Protein AF-A0A6S7HYJ5-F1 (afdb_monomer_lite)

Organism: Paramuricea clavata (NCBI:txid317549)

Foldseek 3Di:
DVLVCCCVVLVADDDQVVCCVSVVDVDDDDPVVPVVVVVVVVVVVVPDDPVVVVVVVVVVQVPPPDDVVVVVVVVVVVVVCCCVPHLNVVLVVVCVVVVVVPDVVCVVVVNVVVVVSPVRD

Secondary structure (DSSP, 8-state):
-HHHHHHHHH-----HHHHHHHTSSS----HHHHHHHHHHHHHHHHTS-HHHHHHHHHHHHHHS-S-HHHHHHHHHHHHHHHHHHSTHHHHHHHHHHTTGGG-HHHHHTHHHHHHHGGG--

pLDDT: mean 92.67, std 5.91, range [66.38, 98.56]

Radius of gyration: 19.68 Å; chains: 1; bounding box: 45×39×42 Å

Sequence (121 aa):
MGRAMEIILAAHDFDADLAERYGSINRALNPDEIGPFVEELANRIAKFPAGSITACKRCVIKAVETPIEDGLKEEAYQLGQAMASTPAAKRFAFGKEQGIQNDLETQKNWDNGVMDIQSIQ

Structure (mmCIF, N/CA/C/O backbone):
data_AF-A0A6S7HYJ5-F1
#
_entry.id   AF-A0A6S7HYJ5-F1
#
loop_
_atom_site.group_PDB
_atom_site.id
_atom_site.type_symbol
_atom_site.label_atom_id
_atom_site.label_alt_id
_atom_site.label_comp_id
_atom_site.label_asym_id
_atom_site.label_entity_id
_atom_site.label_seq_id
_atom_site.pdbx_PDB_ins_code
_atom_site.Cartn_x
_atom_site.Cartn_y
_atom_site.Cartn_z
_atom_site.occupancy
_atom_site.B_iso_or_equiv
_atom_site.auth_seq_id
_atom_site.auth_comp_id
_atom_site.auth_asym_id
_atom_site.auth_atom_id
_atom_site.pdbx_PDB_model_num
ATOM 1 N N . MET A 1 1 ? -11.530 -1.453 -13.080 1.00 73.19 1 MET A N 1
ATOM 2 C CA . MET A 1 1 ? -12.303 -0.379 -12.414 1.00 73.19 1 MET A CA 1
ATOM 3 C C . MET A 1 1 ? -13.185 -0.914 -11.287 1.00 73.19 1 MET A C 1
ATOM 5 O O . MET A 1 1 ? -12.972 -0.467 -10.176 1.00 73.19 1 MET A O 1
ATOM 9 N N . GLY A 1 2 ? -14.075 -1.898 -11.499 1.00 90.50 2 GLY A N 1
ATOM 10 C CA . GLY A 1 2 ? -14.954 -2.429 -10.430 1.00 90.50 2 GLY A CA 1
ATOM 11 C C . GLY A 1 2 ? -14.250 -2.810 -9.116 1.00 90.50 2 GLY A C 1
ATOM 12 O O . GLY A 1 2 ? -14.602 -2.276 -8.077 1.00 90.50 2 GLY A O 1
ATOM 13 N N . ARG A 1 3 ? -13.183 -3.620 -9.173 1.00 93.44 3 ARG A N 1
ATOM 14 C CA . ARG A 1 3 ? -12.385 -3.996 -7.984 1.00 93.44 3 ARG A CA 1
ATOM 15 C C . ARG A 1 3 ? -11.732 -2.813 -7.265 1.00 93.44 3 ARG A C 1
ATOM 17 O O . ARG A 1 3 ? -11.665 -2.801 -6.048 1.00 93.44 3 ARG A O 1
ATOM 24 N N . ALA A 1 4 ? -11.245 -1.823 -8.013 1.00 90.62 4 ALA A N 1
ATOM 25 C CA . ALA A 1 4 ? -10.645 -0.630 -7.416 1.00 90.62 4 ALA A CA 1
ATOM 26 C C . ALA A 1 4 ? -11.704 0.203 -6.681 1.00 90.62 4 ALA A C 1
ATOM 28 O O . ALA A 1 4 ? -11.470 0.642 -5.563 1.00 90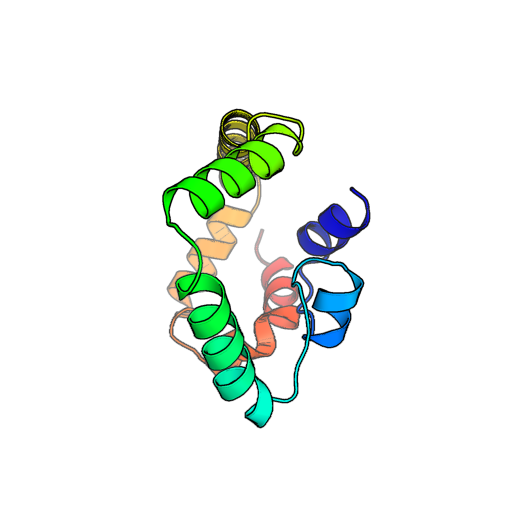.62 4 ALA A O 1
ATOM 29 N N . MET A 1 5 ? -12.889 0.359 -7.279 1.00 92.81 5 MET A N 1
ATOM 30 C CA . MET A 1 5 ? -14.017 1.027 -6.626 1.00 92.81 5 MET A CA 1
ATOM 31 C C . MET A 1 5 ? -14.489 0.261 -5.390 1.00 92.81 5 MET A C 1
ATOM 33 O O . MET A 1 5 ? -14.815 0.885 -4.393 1.00 92.81 5 MET A O 1
ATOM 37 N N . GLU A 1 6 ? -14.509 -1.069 -5.438 1.00 95.19 6 GLU A N 1
ATOM 38 C CA . GLU A 1 6 ? -14.852 -1.904 -4.287 1.00 95.19 6 GLU A CA 1
ATOM 39 C C . GLU A 1 6 ? -13.867 -1.703 -3.130 1.00 95.19 6 GLU A C 1
ATOM 41 O O . GLU A 1 6 ? -14.305 -1.412 -2.024 1.00 95.19 6 GLU A O 1
ATOM 46 N N . ILE A 1 7 ? -12.555 -1.746 -3.396 1.00 93.25 7 ILE A N 1
ATOM 47 C CA . ILE A 1 7 ? -11.516 -1.476 -2.387 1.00 93.25 7 ILE A CA 1
ATOM 48 C C . ILE A 1 7 ? -11.709 -0.085 -1.764 1.00 93.25 7 ILE A C 1
ATOM 50 O O . ILE A 1 7 ? -11.734 0.057 -0.546 1.00 93.25 7 ILE A O 1
ATOM 54 N N . ILE A 1 8 ? -11.857 0.949 -2.598 1.00 93.00 8 ILE A N 1
ATOM 55 C CA . ILE A 1 8 ? -11.875 2.343 -2.135 1.00 93.00 8 ILE A CA 1
ATOM 56 C C . ILE A 1 8 ? -13.184 2.690 -1.416 1.00 93.00 8 ILE A C 1
ATOM 58 O O . ILE A 1 8 ? -13.158 3.349 -0.381 1.00 93.00 8 ILE A O 1
ATOM 62 N N . LEU A 1 9 ? -14.334 2.293 -1.969 1.00 92.94 9 LEU A N 1
ATOM 63 C CA . LEU A 1 9 ? -15.640 2.721 -1.463 1.00 92.94 9 LEU A CA 1
ATOM 64 C C . LEU A 1 9 ? -16.158 1.860 -0.317 1.00 92.94 9 LEU A C 1
ATOM 66 O O . LEU A 1 9 ? -16.908 2.373 0.509 1.00 92.94 9 LEU A O 1
ATOM 70 N N . ALA A 1 10 ? -15.812 0.570 -0.283 1.00 93.38 10 ALA A N 1
ATOM 71 C CA . ALA A 1 10 ? -16.242 -0.295 0.808 1.00 93.38 10 ALA A CA 1
ATOM 72 C C . ALA A 1 10 ? -15.417 -0.058 2.078 1.00 93.38 10 ALA A C 1
ATOM 74 O O . ALA A 1 10 ? -15.929 -0.278 3.168 1.00 93.38 10 ALA A O 1
ATOM 75 N N . ALA A 1 11 ? -14.170 0.416 1.929 1.00 92.75 11 ALA A N 1
ATOM 76 C CA . ALA A 1 11 ? -13.235 0.651 3.029 1.00 92.75 11 ALA A CA 1
ATOM 77 C C . ALA A 1 11 ? -13.031 -0.582 3.930 1.00 92.75 11 ALA A C 1
ATOM 79 O O . ALA A 1 11 ? -12.798 -0.439 5.127 1.00 92.75 11 ALA A O 1
ATOM 80 N N . HIS A 1 12 ? -13.119 -1.774 3.335 1.00 95.00 12 HIS A N 1
ATOM 81 C CA . HIS A 1 12 ? -12.925 -3.031 4.040 1.00 95.00 12 HIS A CA 1
ATOM 82 C C . HIS A 1 12 ? -11.454 -3.432 4.125 1.00 95.00 12 HIS A C 1
ATOM 84 O O . HIS A 1 12 ? -10.701 -3.262 3.159 1.00 95.00 12 HIS A O 1
ATOM 90 N N . ASP A 1 13 ? -11.077 -4.057 5.238 1.00 94.19 13 ASP A N 1
ATOM 91 C CA . ASP A 1 13 ? -9.779 -4.714 5.374 1.00 94.19 13 ASP A CA 1
ATOM 92 C C . ASP A 1 13 ? -9.758 -6.029 4.586 1.00 94.19 13 ASP A C 1
ATOM 94 O O . ASP A 1 13 ? -10.675 -6.851 4.657 1.00 94.19 13 ASP A O 1
ATOM 98 N N . PHE A 1 14 ? -8.701 -6.236 3.800 1.00 94.56 14 PHE A N 1
ATOM 99 C CA . PHE A 1 14 ? -8.530 -7.435 2.978 1.00 94.56 14 PHE A CA 1
ATOM 100 C C . PHE A 1 14 ? -7.409 -8.302 3.543 1.00 94.56 14 PHE A C 1
ATOM 102 O O . PHE A 1 14 ? -6.320 -7.809 3.846 1.00 94.56 14 PHE A O 1
ATOM 109 N N . ASP A 1 15 ? -7.646 -9.612 3.613 1.00 96.12 15 ASP A N 1
ATOM 110 C CA . ASP A 1 15 ? -6.566 -10.571 3.820 1.00 96.12 15 ASP A CA 1
ATOM 111 C C . ASP A 1 15 ? -5.676 -10.697 2.566 1.00 96.12 15 ASP A C 1
ATOM 113 O O . ASP A 1 15 ? -5.987 -10.199 1.475 1.00 96.12 15 ASP A O 1
ATOM 117 N N . ALA A 1 16 ? -4.524 -11.354 2.729 1.00 97.25 16 ALA A N 1
ATOM 118 C CA . ALA A 1 16 ? -3.548 -11.501 1.653 1.00 97.25 16 ALA A CA 1
ATOM 119 C C . ALA A 1 16 ? -4.118 -12.277 0.449 1.00 97.25 16 ALA A C 1
ATOM 121 O O . ALA A 1 16 ? -3.857 -11.907 -0.698 1.00 97.25 16 ALA A O 1
ATOM 122 N N . ASP A 1 17 ? -4.938 -13.303 0.690 1.00 97.81 17 ASP A N 1
ATOM 123 C CA . ASP A 1 17 ? -5.508 -14.152 -0.361 1.00 97.81 17 ASP A CA 1
ATOM 124 C C . ASP A 1 17 ? -6.535 -13.395 -1.217 1.00 97.81 17 ASP A C 1
ATOM 126 O O . ASP A 1 17 ? -6.615 -13.560 -2.441 1.00 97.81 17 ASP A O 1
ATOM 130 N N . LEU A 1 18 ? -7.357 -12.544 -0.600 1.00 96.88 18 LEU A N 1
ATOM 131 C CA . LEU A 1 18 ? -8.278 -11.666 -1.311 1.00 96.88 18 LEU A CA 1
ATOM 132 C C . LEU A 1 18 ? -7.518 -10.588 -2.089 1.00 96.88 18 LEU A C 1
ATOM 134 O O . LEU A 1 18 ? -7.821 -10.366 -3.265 1.00 96.88 18 LEU A O 1
ATOM 138 N N . ALA A 1 19 ? -6.502 -9.976 -1.475 1.00 96.94 19 ALA A N 1
ATOM 139 C CA . ALA A 1 19 ? -5.650 -8.984 -2.123 1.00 96.94 19 ALA A CA 1
ATOM 140 C C . ALA A 1 19 ? -4.957 -9.546 -3.383 1.00 96.94 19 ALA A C 1
ATOM 142 O O . ALA A 1 19 ? -4.966 -8.900 -4.438 1.00 96.94 19 ALA A O 1
ATOM 143 N N . GLU A 1 20 ? -4.431 -10.776 -3.328 1.00 97.06 20 GLU A N 1
ATOM 144 C CA . GLU A 1 20 ? -3.850 -11.455 -4.496 1.00 97.06 20 GLU A CA 1
ATOM 145 C C . GLU A 1 20 ? -4.902 -11.687 -5.589 1.00 97.06 20 GLU A C 1
ATOM 147 O O . GLU A 1 20 ? -4.687 -11.327 -6.749 1.00 97.06 20 GLU A O 1
ATOM 152 N N . ARG A 1 21 ? -6.082 -12.219 -5.238 1.00 96.88 21 ARG A N 1
ATOM 153 C CA . ARG A 1 21 ? -7.171 -12.451 -6.209 1.00 96.88 21 ARG A CA 1
ATOM 154 C C . ARG A 1 21 ? -7.650 -11.164 -6.879 1.0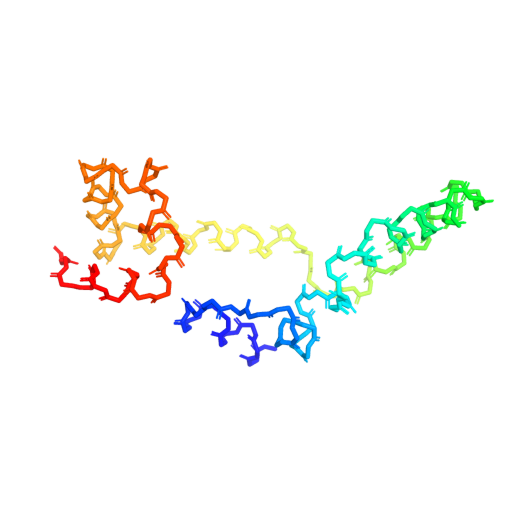0 96.88 21 ARG A C 1
ATOM 156 O O . ARG A 1 21 ? -8.065 -11.190 -8.046 1.00 96.88 21 ARG A O 1
ATOM 163 N N . TYR A 1 22 ? -7.612 -10.044 -6.156 1.00 95.81 22 TYR A N 1
ATOM 164 C CA . TYR A 1 22 ? -8.000 -8.732 -6.674 1.00 95.81 22 TYR A CA 1
ATOM 165 C C . TYR A 1 22 ? -6.907 -8.120 -7.550 1.00 95.81 22 TYR A C 1
ATOM 167 O O . TYR A 1 22 ? -7.234 -7.348 -8.457 1.00 95.81 22 TYR A O 1
ATOM 175 N N . GLY A 1 23 ? -5.658 -8.548 -7.355 1.00 95.06 23 GLY A N 1
ATOM 176 C CA . GLY A 1 23 ? -4.478 -8.067 -8.062 1.00 95.06 23 GLY A CA 1
ATOM 177 C C . GLY A 1 23 ? -3.872 -6.811 -7.438 1.00 95.06 23 GLY A C 1
ATOM 178 O O . GLY A 1 23 ? -3.135 -6.106 -8.122 1.00 95.06 23 GLY A O 1
ATOM 179 N N . SER A 1 24 ? -4.197 -6.501 -6.175 1.00 93.31 24 SER A N 1
ATOM 180 C CA . SER A 1 24 ? -3.570 -5.394 -5.437 1.00 93.31 24 SER A CA 1
ATOM 181 C C . SER A 1 24 ? -2.173 -5.760 -4.928 1.00 93.31 24 SER A C 1
ATOM 183 O O . SER A 1 24 ? -1.331 -4.878 -4.768 1.00 93.31 24 SER A O 1
ATOM 185 N N . ILE A 1 25 ? -1.903 -7.056 -4.748 1.00 96.50 25 ILE A N 1
ATOM 186 C CA . ILE A 1 25 ? -0.565 -7.613 -4.533 1.00 96.50 25 ILE A CA 1
ATOM 187 C C . ILE A 1 25 ? -0.259 -8.679 -5.586 1.00 96.50 25 ILE A C 1
ATOM 189 O O . ILE A 1 25 ? -1.158 -9.259 -6.192 1.00 96.50 25 ILE A O 1
ATOM 193 N N . ASN A 1 26 ? 1.027 -8.958 -5.801 1.00 96.62 26 ASN A N 1
ATOM 194 C CA . ASN A 1 26 ? 1.458 -9.959 -6.776 1.00 96.62 26 ASN A CA 1
ATOM 195 C C . ASN A 1 26 ? 1.228 -11.408 -6.323 1.00 96.62 26 ASN A C 1
ATOM 197 O O . ASN A 1 26 ? 1.036 -12.259 -7.189 1.00 96.62 26 ASN A O 1
ATOM 201 N N . ARG A 1 27 ? 1.361 -11.696 -5.018 1.00 97.31 27 ARG A N 1
ATOM 202 C CA . ARG A 1 27 ? 1.268 -13.049 -4.447 1.00 97.31 27 ARG A CA 1
ATOM 203 C C . ARG A 1 27 ? 1.079 -13.018 -2.926 1.00 97.31 27 ARG A C 1
ATOM 205 O O . ARG A 1 27 ? 1.788 -12.256 -2.267 1.00 97.31 27 ARG A O 1
ATOM 212 N N . ALA A 1 28 ? 0.213 -13.873 -2.387 1.00 98.12 28 ALA A N 1
ATOM 213 C CA . ALA A 1 28 ? 0.129 -14.210 -0.970 1.00 98.12 28 ALA A CA 1
ATOM 214 C C . ALA A 1 28 ? 1.013 -15.431 -0.658 1.00 98.12 28 ALA A C 1
ATOM 216 O O . ALA A 1 28 ? 1.135 -16.358 -1.459 1.00 98.12 28 ALA A O 1
ATOM 217 N N . LEU A 1 29 ? 1.684 -15.415 0.492 1.00 97.62 29 LEU A N 1
ATOM 218 C CA . LEU A 1 29 ? 2.611 -16.462 0.930 1.00 97.62 29 LEU A CA 1
ATOM 219 C C . LEU A 1 29 ? 2.398 -16.736 2.417 1.00 97.62 29 LEU A C 1
ATOM 221 O O . LEU A 1 29 ? 1.972 -15.838 3.150 1.00 97.62 29 LEU A O 1
ATOM 225 N N . ASN A 1 30 ? 2.763 -17.937 2.876 1.00 97.81 30 ASN A N 1
ATOM 226 C CA . ASN A 1 30 ? 2.819 -18.188 4.312 1.00 97.81 30 ASN A CA 1
ATOM 227 C C . ASN A 1 30 ? 3.885 -17.280 4.957 1.00 97.81 30 ASN A C 1
ATOM 229 O O . ASN A 1 30 ? 4.908 -17.000 4.320 1.00 97.81 30 ASN A O 1
ATOM 233 N N . PRO A 1 31 ? 3.685 -16.799 6.201 1.00 97.50 31 PRO A N 1
ATOM 234 C CA . PRO A 1 31 ? 4.573 -15.808 6.814 1.00 97.50 31 PRO A CA 1
ATOM 235 C C . PRO A 1 31 ? 6.059 -16.196 6.844 1.00 97.50 31 PRO A C 1
ATOM 237 O O . PRO A 1 31 ? 6.926 -15.340 6.676 1.00 97.50 31 PRO A O 1
ATOM 240 N N . ASP A 1 32 ? 6.354 -17.481 7.032 1.00 98.06 32 ASP A N 1
ATOM 241 C CA . ASP A 1 32 ? 7.701 -18.054 7.067 1.00 98.06 32 ASP A CA 1
ATOM 242 C C . ASP A 1 32 ? 8.359 -18.170 5.680 1.00 98.06 32 ASP A C 1
ATOM 244 O O . ASP A 1 32 ? 9.585 -18.249 5.581 1.00 98.06 32 ASP A O 1
ATOM 248 N N . GLU A 1 33 ? 7.575 -18.096 4.604 1.00 98.06 33 GLU A N 1
ATOM 249 C CA . GLU A 1 33 ? 8.051 -18.155 3.218 1.00 98.06 33 GLU A CA 1
ATOM 250 C C . GLU A 1 33 ? 8.346 -16.767 2.624 1.00 98.06 33 GLU A C 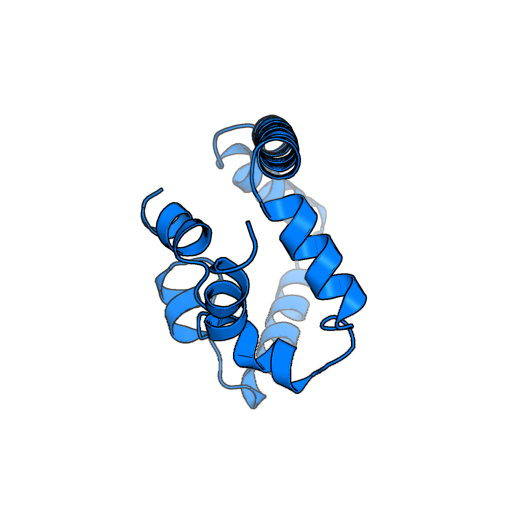1
ATOM 252 O O . GLU A 1 33 ? 9.115 -16.664 1.665 1.00 98.06 33 GLU A O 1
ATOM 257 N N . ILE A 1 34 ? 7.786 -15.689 3.195 1.00 97.88 34 ILE A N 1
ATOM 258 C CA . ILE A 1 34 ? 7.921 -14.319 2.663 1.00 97.88 34 ILE A CA 1
ATOM 259 C C . ILE A 1 34 ? 9.392 -13.899 2.580 1.00 97.88 34 ILE A C 1
ATOM 261 O O . ILE A 1 34 ? 9.853 -13.466 1.523 1.00 97.88 34 ILE A O 1
ATOM 265 N N . GLY A 1 35 ? 10.133 -14.027 3.684 1.00 98.00 35 GLY A N 1
ATOM 266 C CA . GLY A 1 35 ? 11.542 -13.626 3.758 1.00 98.00 35 GLY A CA 1
ATOM 267 C C . GLY A 1 35 ? 12.411 -14.345 2.718 1.00 98.00 35 GLY A C 1
ATOM 268 O O . GLY A 1 35 ? 12.995 -13.675 1.862 1.00 98.00 35 GLY A O 1
ATOM 269 N N . PRO A 1 36 ? 12.448 -15.693 2.730 1.00 98.38 36 PRO A N 1
ATOM 270 C CA . PRO A 1 36 ? 13.202 -16.476 1.752 1.00 98.38 36 PRO A CA 1
ATOM 271 C C . PRO A 1 36 ? 12.814 -16.188 0.296 1.00 98.38 36 PRO A C 1
ATOM 273 O O . PRO A 1 36 ? 13.690 -16.070 -0.562 1.00 98.38 36 PRO A O 1
ATOM 276 N N . PHE A 1 37 ? 11.516 -16.041 0.003 1.00 98.38 37 PHE A N 1
ATOM 277 C CA . PHE A 1 37 ? 11.046 -15.747 -1.351 1.00 98.38 37 PHE A CA 1
ATOM 278 C C . PHE A 1 37 ? 11.529 -14.379 -1.848 1.00 98.38 37 PHE A C 1
ATOM 280 O O . PHE A 1 37 ? 12.039 -14.268 -2.965 1.00 98.38 37 PHE A O 1
ATOM 287 N N . VAL A 1 38 ? 11.389 -13.332 -1.027 1.00 98.25 38 VAL A N 1
ATOM 288 C CA . VAL A 1 38 ? 11.818 -11.972 -1.390 1.00 98.25 38 VAL A CA 1
ATOM 289 C C . VAL A 1 38 ? 13.333 -11.914 -1.584 1.00 98.25 38 VAL A C 1
ATOM 291 O O . VAL A 1 38 ? 13.802 -11.280 -2.533 1.00 98.25 38 VAL A O 1
ATOM 294 N N . GLU A 1 39 ? 14.100 -12.598 -0.733 1.00 98.56 39 GLU A N 1
ATOM 295 C CA . GLU A 1 39 ? 15.557 -12.665 -0.848 1.00 98.56 39 GLU A CA 1
ATOM 296 C C . GLU A 1 39 ? 16.002 -13.373 -2.137 1.00 98.56 39 GLU A C 1
ATOM 298 O O . GLU A 1 39 ? 16.857 -12.852 -2.860 1.00 98.56 39 GLU A O 1
ATOM 303 N N . GLU A 1 40 ? 15.409 -14.524 -2.474 1.00 98.56 40 GLU A N 1
ATOM 304 C CA . GLU A 1 40 ? 15.695 -15.227 -3.732 1.00 98.56 40 GLU A CA 1
ATOM 305 C C . GLU A 1 40 ? 15.384 -14.342 -4.940 1.00 98.56 40 GLU A C 1
ATOM 307 O O . GLU A 1 40 ? 16.247 -14.158 -5.806 1.00 98.56 40 GLU A O 1
ATOM 312 N N . LEU A 1 41 ? 14.195 -13.733 -4.965 1.00 98.19 41 LEU A N 1
ATOM 313 C CA . LEU A 1 41 ? 13.740 -12.915 -6.082 1.00 98.19 41 LEU A CA 1
ATOM 314 C C . LEU A 1 41 ? 14.645 -11.696 -6.287 1.00 98.19 41 LEU A C 1
ATOM 316 O O . LEU A 1 41 ? 15.053 -11.402 -7.416 1.00 98.19 41 LEU A O 1
ATOM 320 N N . ALA A 1 42 ? 14.994 -10.994 -5.206 1.00 98.00 42 ALA A N 1
ATOM 321 C CA . ALA A 1 42 ? 15.883 -9.839 -5.259 1.00 98.00 42 ALA A CA 1
ATOM 322 C C . ALA A 1 42 ? 17.282 -10.234 -5.757 1.00 98.00 42 ALA A C 1
ATOM 324 O O . ALA A 1 42 ? 17.807 -9.610 -6.685 1.00 98.00 42 ALA A O 1
ATOM 325 N N . ASN A 1 43 ? 17.853 -11.315 -5.214 1.00 98.12 43 ASN A N 1
ATOM 326 C CA . ASN A 1 43 ? 19.154 -11.839 -5.633 1.00 98.12 43 ASN A CA 1
ATOM 327 C C . ASN A 1 43 ? 19.151 -12.306 -7.091 1.00 98.12 43 ASN A C 1
ATOM 329 O O . ASN A 1 43 ? 20.147 -12.161 -7.801 1.00 98.12 43 ASN A O 1
ATOM 333 N N . ARG A 1 44 ? 18.031 -12.853 -7.569 1.00 98.31 44 ARG A N 1
ATOM 334 C CA . ARG A 1 44 ? 17.848 -13.215 -8.973 1.00 98.31 44 ARG A CA 1
ATOM 335 C C . ARG A 1 44 ? 17.833 -11.978 -9.867 1.00 98.31 44 ARG A C 1
ATOM 337 O O . ARG A 1 44 ? 18.544 -11.963 -10.870 1.00 98.31 44 ARG A O 1
ATOM 344 N N . ILE A 1 45 ? 17.068 -10.944 -9.509 1.00 97.50 45 ILE A N 1
ATOM 345 C CA . ILE A 1 45 ? 16.984 -9.693 -10.280 1.00 97.50 45 ILE A CA 1
ATOM 346 C C . ILE A 1 45 ? 18.346 -8.988 -10.334 1.00 97.50 45 ILE A C 1
ATOM 348 O O . ILE A 1 45 ? 18.743 -8.509 -11.396 1.00 97.50 45 ILE A O 1
ATOM 352 N N . ALA A 1 46 ? 19.087 -8.970 -9.224 1.00 96.62 46 ALA A N 1
ATOM 353 C CA . ALA A 1 46 ? 20.391 -8.314 -9.118 1.00 96.62 46 ALA A CA 1
ATOM 354 C C . ALA A 1 46 ? 21.467 -8.898 -10.054 1.00 96.62 46 ALA A C 1
ATOM 356 O O . ALA A 1 46 ? 22.456 -8.229 -10.347 1.00 96.62 46 ALA A O 1
ATOM 357 N N . LYS A 1 47 ? 21.277 -10.123 -10.564 1.00 97.38 47 LYS A N 1
ATOM 358 C CA . LYS A 1 47 ? 22.187 -10.748 -11.539 1.00 97.38 47 LYS A CA 1
ATOM 359 C C . LYS A 1 47 ? 22.055 -10.168 -12.952 1.00 97.38 47 LYS A C 1
ATOM 361 O O . LYS A 1 47 ? 22.905 -10.453 -13.794 1.00 97.38 47 LYS A O 1
ATOM 366 N N . PHE A 1 48 ? 21.012 -9.387 -13.244 1.00 94.88 48 PHE A N 1
ATOM 367 C CA . PHE A 1 48 ? 20.813 -8.792 -14.567 1.00 94.88 48 PHE A CA 1
ATOM 368 C C . PHE A 1 48 ? 21.477 -7.409 -14.691 1.00 94.88 48 PHE A C 1
ATOM 370 O O . PHE A 1 48 ? 21.494 -6.644 -13.725 1.00 94.88 48 PHE A O 1
ATOM 377 N N . PRO A 1 49 ? 21.972 -7.021 -15.886 1.00 97.38 49 PRO A N 1
ATOM 378 C CA . PRO A 1 49 ? 22.523 -5.686 -16.102 1.00 97.38 49 PRO A CA 1
ATOM 379 C C . PRO A 1 49 ? 21.501 -4.581 -15.805 1.00 97.38 49 PRO A C 1
ATOM 381 O O . PRO A 1 49 ? 20.372 -4.604 -16.303 1.00 97.38 49 PRO A O 1
ATOM 384 N N . ALA A 1 50 ? 21.922 -3.554 -15.065 1.00 95.00 50 ALA A N 1
ATOM 385 C CA . ALA A 1 50 ? 21.054 -2.440 -14.670 1.00 95.00 50 ALA A CA 1
ATOM 386 C C . ALA A 1 50 ? 20.387 -1.727 -15.866 1.00 95.00 50 ALA A C 1
ATOM 388 O O . ALA A 1 50 ? 19.228 -1.306 -15.782 1.00 95.00 50 ALA A O 1
ATOM 389 N N . GLY A 1 51 ? 21.087 -1.634 -17.005 1.00 95.75 51 GLY A N 1
ATOM 390 C CA . GLY A 1 51 ? 20.543 -1.064 -18.243 1.00 95.75 51 GLY A CA 1
ATOM 391 C C . GLY A 1 51 ? 19.346 -1.849 -18.790 1.00 95.75 51 GLY A C 1
ATOM 392 O O . GLY A 1 51 ? 18.349 -1.246 -19.187 1.00 95.75 51 GLY A O 1
ATOM 393 N N . SER A 1 52 ? 19.393 -3.183 -18.733 1.00 94.50 52 SER A N 1
ATOM 394 C CA . SER A 1 52 ? 18.296 -4.055 -19.171 1.00 94.50 52 SER A CA 1
ATOM 395 C C . SER A 1 52 ? 17.078 -3.923 -18.260 1.00 94.50 52 SER A C 1
ATOM 397 O O . SER A 1 52 ? 15.963 -3.756 -18.747 1.00 94.50 52 SER A O 1
ATOM 399 N N . ILE A 1 53 ? 17.286 -3.900 -16.939 1.00 94.62 53 ILE A N 1
ATOM 400 C CA . ILE A 1 53 ? 16.209 -3.674 -15.960 1.00 94.62 53 ILE A CA 1
ATOM 401 C C . ILE A 1 53 ? 15.529 -2.320 -16.218 1.00 94.62 53 ILE A C 1
ATOM 403 O O . ILE A 1 53 ? 14.302 -2.226 -16.230 1.00 94.62 53 ILE A O 1
ATOM 407 N N . THR A 1 54 ? 16.321 -1.274 -16.470 1.00 95.31 54 THR A N 1
ATOM 408 C CA . THR A 1 54 ? 15.817 0.074 -16.774 1.00 95.31 54 THR A CA 1
ATOM 409 C C . THR A 1 54 ? 14.974 0.095 -18.048 1.00 95.31 54 THR A C 1
ATOM 411 O O . THR A 1 54 ? 13.895 0.691 -18.057 1.00 95.31 54 THR A O 1
ATOM 414 N N . ALA A 1 55 ? 15.436 -0.564 -19.115 1.00 94.12 55 ALA A N 1
ATOM 415 C CA . ALA A 1 55 ? 14.686 -0.666 -20.363 1.00 94.12 55 ALA A CA 1
ATOM 416 C C . ALA A 1 55 ? 13.336 -1.372 -20.148 1.00 94.12 55 ALA A C 1
ATOM 418 O O . ALA A 1 55 ? 12.302 -0.822 -20.525 1.00 94.12 55 ALA A O 1
ATOM 419 N N . CYS A 1 56 ? 13.326 -2.517 -19.454 1.00 91.25 56 CYS A N 1
ATOM 420 C CA . CYS A 1 56 ? 12.098 -3.247 -19.133 1.00 91.25 56 CYS A CA 1
ATOM 421 C C . CYS A 1 56 ? 11.110 -2.394 -18.325 1.00 91.25 56 CYS A C 1
ATOM 423 O O . CYS A 1 56 ? 9.936 -2.318 -18.684 1.00 91.25 56 CYS A O 1
ATOM 425 N N . LYS A 1 57 ? 11.579 -1.694 -17.280 1.00 88.88 57 LYS A N 1
ATOM 426 C CA . LYS A 1 57 ? 10.731 -0.794 -16.479 1.00 88.88 57 LYS A CA 1
ATOM 427 C C . LYS A 1 57 ? 10.089 0.295 -17.339 1.00 88.88 57 LYS A C 1
ATOM 429 O O . LYS A 1 57 ? 8.892 0.525 -17.222 1.00 88.88 57 LYS A O 1
ATOM 434 N N . ARG A 1 58 ? 10.853 0.932 -18.235 1.00 86.56 58 ARG A N 1
ATOM 435 C CA . ARG A 1 58 ? 10.323 1.960 -19.150 1.00 86.56 58 ARG A CA 1
ATOM 436 C C . ARG A 1 58 ? 9.254 1.407 -20.091 1.00 86.56 58 ARG A C 1
ATOM 438 O O . ARG A 1 58 ? 8.246 2.074 -20.293 1.00 86.56 58 ARG A O 1
ATOM 445 N N . CYS A 1 59 ? 9.457 0.209 -20.642 1.00 84.88 59 CYS A N 1
ATOM 446 C CA . CYS A 1 59 ? 8.463 -0.451 -21.491 1.00 84.88 59 CYS A CA 1
ATOM 447 C C . CYS A 1 59 ? 7.151 -0.697 -20.739 1.00 84.88 59 CYS A C 1
ATOM 449 O O . CYS A 1 59 ? 6.093 -0.344 -21.250 1.00 84.88 59 CYS A O 1
ATOM 451 N N . VAL A 1 60 ? 7.229 -1.250 -19.523 1.00 83.50 60 VAL A N 1
ATOM 452 C CA . VAL A 1 60 ? 6.047 -1.538 -18.696 1.00 83.50 60 VAL A CA 1
ATOM 453 C C . VAL A 1 60 ? 5.330 -0.250 -18.296 1.00 83.50 60 VAL A C 1
ATOM 455 O O . VAL A 1 60 ? 4.130 -0.148 -18.505 1.00 83.50 60 VAL A O 1
ATOM 458 N N . ILE A 1 61 ? 6.056 0.759 -17.802 1.00 82.50 61 ILE A N 1
ATOM 459 C CA . ILE A 1 61 ? 5.469 2.050 -17.402 1.00 82.50 61 ILE A CA 1
ATOM 460 C C . ILE A 1 61 ? 4.750 2.715 -18.578 1.00 82.50 61 ILE A C 1
ATOM 462 O O . ILE A 1 61 ? 3.653 3.226 -18.411 1.00 82.50 61 ILE A O 1
ATOM 466 N N . LYS A 1 62 ? 5.339 2.681 -19.779 1.00 77.50 62 LYS A N 1
ATOM 467 C CA . LYS A 1 62 ? 4.723 3.266 -20.976 1.00 77.50 62 LYS A CA 1
ATOM 468 C C . LYS A 1 62 ? 3.448 2.535 -21.417 1.00 77.50 62 LYS A C 1
ATOM 470 O O . LYS A 1 62 ? 2.618 3.142 -22.082 1.00 77.50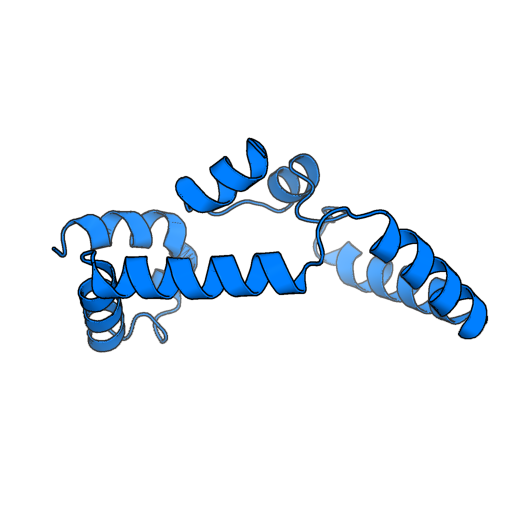 62 LYS A O 1
ATOM 475 N N . ALA A 1 63 ? 3.316 1.248 -21.098 1.00 73.00 63 ALA A N 1
ATOM 476 C CA . ALA A 1 63 ? 2.152 0.442 -21.458 1.00 73.00 63 ALA A CA 1
ATOM 477 C C . ALA A 1 63 ? 0.956 0.642 -20.510 1.00 73.00 63 ALA A C 1
ATOM 479 O O . ALA A 1 63 ? -0.163 0.289 -20.870 1.00 73.00 63 ALA A O 1
ATOM 480 N N . VAL A 1 64 ? 1.178 1.189 -19.311 1.00 73.38 64 VAL A N 1
ATOM 481 C CA . VAL A 1 64 ? 0.108 1.513 -18.363 1.00 73.38 64 VAL A CA 1
ATOM 482 C C . VAL A 1 64 ? -0.456 2.877 -18.759 1.00 73.38 64 VAL A C 1
ATOM 484 O O . VAL A 1 64 ? 0.168 3.909 -18.531 1.00 73.38 64 VAL A O 1
ATOM 487 N N . GLU A 1 65 ? -1.586 2.867 -19.464 1.00 66.38 65 GLU A N 1
ATOM 488 C CA . GLU A 1 65 ? -2.228 4.072 -19.993 1.00 66.38 65 GLU A CA 1
ATOM 489 C C . GLU A 1 65 ? -2.699 5.038 -18.888 1.00 66.38 65 GLU A C 1
ATOM 491 O O . GLU A 1 65 ? -3.045 4.633 -17.778 1.00 66.38 65 GLU A O 1
ATOM 496 N N . THR A 1 66 ? -2.731 6.323 -19.263 1.00 68.62 66 THR A N 1
ATOM 497 C CA . THR A 1 66 ? -2.828 7.544 -18.440 1.00 68.62 66 THR A CA 1
ATOM 498 C C . THR A 1 66 ? -1.543 7.873 -17.665 1.00 68.62 66 THR A C 1
ATOM 500 O O . THR A 1 66 ? -1.108 7.087 -16.822 1.00 68.62 66 THR A O 1
ATOM 503 N N . PRO A 1 67 ? -0.920 9.051 -17.897 1.00 84.38 67 PRO A N 1
ATOM 504 C CA . PRO A 1 67 ? 0.170 9.522 -17.053 1.00 84.38 67 PRO A CA 1
ATOM 505 C C . PRO A 1 67 ? -0.282 9.550 -15.591 1.00 84.38 67 PRO A C 1
ATOM 507 O O . PRO A 1 67 ? -1.198 10.284 -15.230 1.00 84.38 67 PRO A O 1
ATOM 510 N N . ILE A 1 68 ? 0.378 8.757 -14.744 1.00 84.25 68 ILE A N 1
ATOM 511 C CA . ILE A 1 68 ? 0.097 8.679 -13.300 1.00 84.25 68 ILE A CA 1
ATOM 512 C C . ILE A 1 68 ? 0.061 10.075 -12.664 1.00 84.25 68 ILE A C 1
ATOM 514 O O . ILE A 1 68 ? -0.737 10.324 -11.769 1.00 84.25 68 ILE A O 1
ATOM 518 N N . GLU A 1 69 ? 0.887 11.000 -13.158 1.00 85.31 69 GLU A N 1
ATOM 519 C CA . GLU A 1 69 ? 0.928 12.383 -12.685 1.00 85.31 69 GLU A CA 1
ATOM 520 C C . GLU A 1 69 ? -0.433 13.090 -12.773 1.00 85.31 69 GLU A C 1
ATOM 522 O O . GLU A 1 69 ? -0.821 13.785 -11.836 1.00 85.31 69 GLU A O 1
ATOM 527 N N . ASP A 1 70 ? -1.172 12.897 -13.864 1.00 87.81 70 ASP A N 1
ATOM 528 C CA . ASP A 1 70 ? -2.476 13.536 -14.044 1.00 87.81 70 ASP A CA 1
ATOM 529 C C . ASP A 1 70 ? -3.533 12.888 -13.141 1.00 87.81 70 ASP A C 1
ATOM 531 O O . ASP A 1 70 ? -4.338 13.589 -12.531 1.00 87.81 70 ASP A O 1
ATOM 535 N N . GLY A 1 71 ? -3.468 11.563 -12.968 1.00 87.75 71 GLY A N 1
ATOM 536 C CA . GLY A 1 71 ? -4.322 10.842 -12.021 1.00 87.75 71 GLY A CA 1
ATOM 537 C C . GLY A 1 71 ? -4.102 11.275 -10.567 1.00 87.75 71 GLY A C 1
ATOM 538 O O . GLY A 1 71 ? -5.068 11.493 -9.842 1.00 87.75 71 GLY A O 1
ATOM 539 N N . LEU A 1 72 ? -2.847 11.471 -10.151 1.00 90.19 72 LEU A N 1
ATOM 540 C CA . LEU A 1 72 ? -2.510 11.927 -8.796 1.00 90.19 72 LEU A CA 1
ATOM 541 C C . LEU A 1 72 ? -2.968 13.367 -8.527 1.00 90.19 72 LEU A C 1
ATOM 543 O O . LEU A 1 72 ? -3.391 13.677 -7.414 1.00 90.19 72 LEU A O 1
ATOM 547 N N . LYS A 1 73 ? -2.895 14.255 -9.5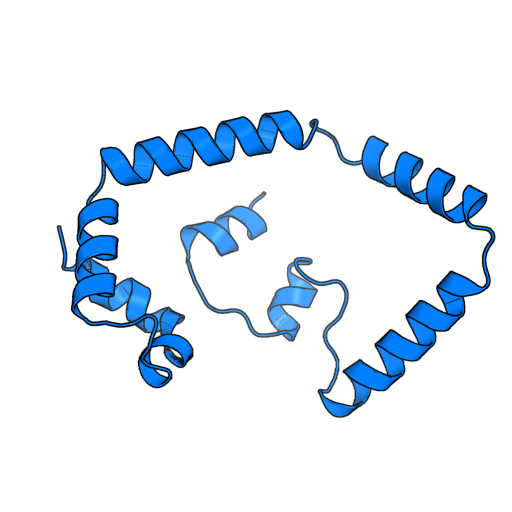31 1.00 93.19 73 LYS A N 1
ATOM 548 C CA . LYS A 1 73 ? -3.427 15.625 -9.412 1.00 93.19 73 LYS A CA 1
ATOM 549 C C . LYS A 1 73 ? -4.932 15.605 -9.161 1.00 93.19 73 LYS A C 1
ATOM 551 O O . LYS A 1 73 ? -5.406 16.328 -8.285 1.00 93.19 73 LYS A O 1
ATOM 556 N N . GLU A 1 74 ? -5.656 14.769 -9.901 1.00 92.31 74 GLU A N 1
ATOM 557 C CA . GLU A 1 74 ? -7.095 14.593 -9.717 1.00 92.31 74 GLU A CA 1
ATOM 558 C C . GLU A 1 74 ? -7.414 13.995 -8.338 1.00 92.31 74 GLU A C 1
ATOM 560 O O . GLU A 1 74 ? -8.244 14.538 -7.614 1.00 92.31 74 GLU A O 1
ATOM 565 N N . GLU A 1 75 ? -6.710 12.941 -7.915 1.00 91.69 75 GLU A N 1
ATOM 566 C CA . GLU A 1 75 ? -6.905 12.313 -6.599 1.00 91.69 75 GLU A CA 1
ATOM 567 C C . GLU A 1 75 ? -6.695 13.307 -5.445 1.00 91.69 75 GLU A C 1
ATOM 569 O O . GLU A 1 75 ? -7.539 13.419 -4.552 1.00 91.69 75 GLU A O 1
ATOM 574 N N . ALA A 1 76 ? -5.613 14.090 -5.489 1.00 94.88 76 ALA A N 1
ATOM 575 C CA . ALA A 1 76 ? -5.330 15.107 -4.481 1.00 94.88 76 ALA A CA 1
ATOM 576 C C . ALA A 1 76 ? -6.409 16.203 -4.443 1.00 94.88 76 ALA A C 1
ATOM 578 O O . ALA A 1 76 ? -6.821 16.636 -3.362 1.00 94.88 76 ALA A O 1
ATOM 579 N N . TYR A 1 77 ? -6.887 16.640 -5.614 1.00 96.00 77 TYR A N 1
ATOM 580 C CA . TYR A 1 77 ? -7.978 17.605 -5.711 1.00 96.00 77 TYR A CA 1
ATOM 581 C C . TYR A 1 77 ? -9.267 17.060 -5.080 1.00 96.00 77 TYR A C 1
ATOM 583 O O . TYR A 1 77 ? -9.865 17.733 -4.235 1.00 96.00 77 TYR A O 1
ATOM 591 N N . GLN A 1 78 ? -9.657 15.828 -5.421 1.00 95.38 78 GLN A N 1
ATOM 592 C CA . GLN A 1 78 ? -10.876 15.194 -4.912 1.00 95.38 78 GLN A CA 1
ATOM 593 C C . GLN A 1 78 ? -10.816 14.926 -3.404 1.00 95.38 78 GLN A C 1
ATOM 595 O O . GLN A 1 78 ? -11.798 15.177 -2.703 1.00 95.38 78 GLN A O 1
ATOM 600 N N . LEU A 1 79 ? -9.662 14.512 -2.867 1.00 93.31 79 LEU A N 1
ATOM 601 C CA . LEU A 1 79 ? -9.467 14.391 -1.418 1.00 93.31 79 LEU A CA 1
ATOM 602 C C . LEU A 1 79 ? -9.669 15.740 -0.713 1.00 93.31 79 LEU A C 1
ATOM 604 O O . LEU A 1 79 ? -10.350 15.812 0.311 1.00 93.31 79 LEU A O 1
ATOM 608 N N . GLY A 1 80 ? -9.111 16.818 -1.273 1.00 94.75 80 GLY A N 1
ATOM 609 C CA . GLY A 1 80 ? -9.293 18.172 -0.751 1.00 94.75 80 GLY A CA 1
ATOM 610 C C . GLY A 1 80 ? -10.763 18.599 -0.724 1.00 94.75 80 GLY A C 1
ATOM 611 O O . GLY A 1 80 ? -11.226 19.125 0.289 1.00 94.75 80 GLY A O 1
ATOM 612 N N . GLN A 1 81 ? -11.511 18.324 -1.800 1.00 97.00 81 GLN A N 1
ATOM 613 C CA . GLN A 1 81 ? -12.954 18.576 -1.839 1.00 97.00 81 GLN A CA 1
ATOM 614 C C . GLN A 1 81 ? -13.685 17.757 -0.772 1.00 97.00 81 GLN A C 1
ATOM 616 O O . GLN A 1 81 ? -14.408 18.336 0.034 1.00 97.00 81 GLN A O 1
ATOM 621 N N . ALA A 1 82 ? -13.436 16.447 -0.692 1.00 92.69 82 ALA A N 1
ATOM 622 C CA . ALA A 1 82 ? -14.076 15.572 0.287 1.00 92.69 82 ALA A CA 1
ATOM 623 C C . ALA A 1 82 ? -13.830 16.038 1.731 1.00 92.69 82 ALA A C 1
ATOM 625 O O . ALA A 1 82 ? -14.765 16.094 2.529 1.00 92.69 82 ALA A O 1
ATOM 626 N N . MET A 1 83 ? -12.604 16.442 2.067 1.00 93.88 83 MET A N 1
ATOM 627 C CA . MET A 1 83 ? -12.278 16.977 3.393 1.00 93.88 83 MET A CA 1
ATOM 628 C C . MET A 1 83 ? -13.004 18.291 3.697 1.00 93.88 83 MET A C 1
ATOM 630 O O . MET A 1 83 ? -13.428 18.501 4.832 1.00 93.88 83 MET A O 1
ATOM 634 N N . ALA A 1 84 ? -13.158 19.168 2.702 1.00 95.38 84 ALA A N 1
ATOM 635 C CA . ALA A 1 84 ? -13.778 20.479 2.873 1.00 95.38 84 ALA A CA 1
ATOM 636 C C . ALA A 1 84 ? -15.316 20.441 2.874 1.00 95.38 84 ALA A C 1
ATOM 638 O O . ALA A 1 84 ? -15.945 21.256 3.547 1.00 95.38 84 ALA A O 1
ATOM 639 N N . SER A 1 85 ? -15.925 19.529 2.112 1.00 94.06 85 SER A N 1
ATOM 640 C CA . SER A 1 85 ? -17.366 19.536 1.828 1.00 94.06 85 SER A CA 1
ATOM 641 C C . SER A 1 85 ? -18.151 18.405 2.495 1.00 94.06 85 SER A C 1
ATOM 643 O O . SER A 1 85 ? -19.350 18.278 2.254 1.00 94.06 85 SER A O 1
ATOM 645 N N . THR A 1 86 ? -17.504 17.566 3.306 1.00 94.06 86 THR A N 1
ATOM 646 C CA . THR A 1 86 ? -18.148 16.446 4.013 1.00 94.06 86 THR A CA 1
ATOM 647 C C . THR A 1 86 ? -17.789 16.457 5.506 1.00 94.06 86 THR A C 1
ATOM 649 O O . THR A 1 86 ? -16.894 17.197 5.922 1.00 94.06 86 THR A O 1
ATOM 652 N N . PRO A 1 87 ? -18.420 15.605 6.339 1.00 95.88 87 PRO A N 1
ATOM 653 C CA . PRO A 1 87 ? -18.032 15.434 7.742 1.00 95.88 87 PRO A CA 1
ATOM 654 C C . PRO A 1 87 ? -16.595 14.932 7.978 1.00 95.88 87 PRO A C 1
ATOM 656 O O . PRO A 1 87 ? -16.169 14.827 9.129 1.00 95.88 87 PRO A O 1
ATOM 659 N N . ALA A 1 88 ? -15.833 14.609 6.926 1.00 93.12 88 ALA A N 1
ATOM 660 C CA . ALA A 1 88 ? -14.494 14.038 7.030 1.00 93.12 88 ALA A CA 1
ATOM 661 C C . ALA A 1 88 ? -13.552 14.868 7.920 1.00 93.12 88 ALA A C 1
ATOM 663 O O . ALA A 1 88 ? -12.960 14.310 8.842 1.00 93.12 88 ALA A O 1
ATOM 664 N N . ALA A 1 89 ? -13.474 16.195 7.757 1.00 94.06 89 ALA A N 1
ATOM 665 C CA . ALA A 1 89 ? -12.615 17.028 8.608 1.00 94.06 89 ALA A CA 1
ATOM 666 C C . ALA A 1 89 ? -12.929 16.887 10.111 1.00 94.06 89 ALA A C 1
ATOM 668 O O . ALA A 1 89 ? -12.013 16.818 10.933 1.00 94.06 89 ALA A O 1
ATOM 669 N N . LYS A 1 90 ? -14.213 16.780 10.478 1.00 95.25 90 LYS A N 1
ATOM 670 C CA . LYS A 1 90 ? -14.632 16.575 11.872 1.00 95.25 90 LYS A CA 1
ATOM 671 C C . LYS A 1 90 ? -14.283 15.177 12.374 1.00 95.25 90 LYS A C 1
ATOM 673 O O . LYS A 1 90 ? -13.830 15.045 13.504 1.00 95.25 90 LYS A O 1
ATOM 678 N N . ARG A 1 91 ? -14.441 14.144 11.543 1.00 94.75 91 ARG A N 1
ATOM 679 C CA . ARG A 1 91 ? -14.069 12.757 11.886 1.00 94.75 91 ARG A CA 1
ATOM 680 C C . ARG A 1 91 ? -12.566 12.610 12.115 1.00 94.75 91 ARG A C 1
ATOM 682 O O . ARG A 1 91 ? -12.157 11.968 13.077 1.00 94.75 91 ARG A O 1
ATOM 689 N N . PHE A 1 92 ? -11.745 13.270 11.298 1.00 92.56 92 PHE A N 1
ATOM 690 C CA . PHE A 1 92 ? -10.296 13.335 11.508 1.00 92.56 92 PHE A CA 1
ATOM 691 C C . PHE A 1 92 ? -9.933 14.073 12.807 1.00 92.56 92 PHE A C 1
ATOM 693 O O . PHE A 1 92 ? -9.077 13.602 13.558 1.00 92.56 92 PHE A O 1
ATOM 700 N N . ALA A 1 93 ? -10.590 15.201 13.105 1.00 94.56 93 ALA A N 1
ATOM 701 C CA . ALA A 1 93 ? -10.390 15.923 14.364 1.00 94.56 93 ALA A CA 1
ATOM 702 C C . ALA A 1 93 ? -10.780 15.068 15.581 1.00 94.56 93 ALA A C 1
ATOM 704 O O . ALA A 1 93 ? -9.992 14.953 16.518 1.00 94.56 93 ALA A O 1
ATOM 705 N N . PHE A 1 94 ? -11.931 14.393 15.518 1.00 94.25 94 PHE A N 1
ATOM 706 C CA . PHE A 1 94 ? -12.374 13.445 16.537 1.00 94.25 94 PHE A CA 1
ATOM 707 C C . PHE A 1 94 ? -11.345 12.330 16.753 1.00 94.25 94 PHE A C 1
ATOM 709 O O . PHE A 1 94 ? -10.922 12.098 17.881 1.00 94.25 94 PHE A O 1
ATOM 716 N N . GLY A 1 95 ? -10.875 11.686 15.680 1.00 92.50 95 GLY A N 1
ATOM 717 C CA . GLY A 1 95 ? -9.858 10.639 15.778 1.00 92.50 95 GLY A CA 1
ATOM 718 C C . GLY A 1 95 ? -8.574 11.125 16.456 1.00 92.50 95 GLY A C 1
ATOM 719 O O . GLY A 1 95 ? -8.019 10.440 17.317 1.00 92.50 95 GLY A O 1
ATOM 720 N N . LYS A 1 96 ? -8.131 12.346 16.132 1.00 94.06 96 LYS A N 1
ATOM 721 C CA . LYS A 1 96 ? -6.984 12.982 16.791 1.00 94.06 96 LYS A CA 1
ATOM 722 C C . LYS A 1 96 ? -7.227 13.205 18.287 1.00 94.06 96 LYS A C 1
ATOM 724 O O . LYS A 1 96 ? -6.337 12.910 19.079 1.00 94.06 96 LYS A O 1
ATOM 729 N N . GLU A 1 97 ? -8.392 13.721 18.670 1.00 95.62 97 GLU A N 1
ATOM 730 C CA . GLU A 1 97 ? -8.761 13.968 20.072 1.00 95.62 97 GLU A CA 1
ATOM 731 C C . GLU A 1 97 ? -8.856 12.676 20.887 1.00 95.62 97 GLU A C 1
ATOM 733 O O . GLU A 1 97 ? -8.382 12.633 22.020 1.00 95.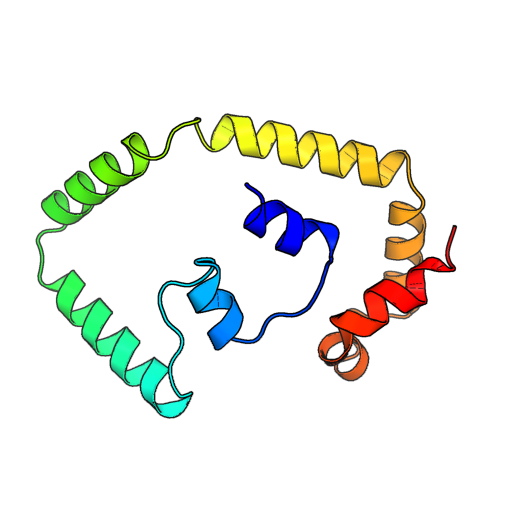62 97 GLU A O 1
ATOM 738 N N . GLN A 1 98 ? -9.399 11.611 20.292 1.00 92.88 98 GLN A N 1
ATOM 739 C CA . GLN A 1 98 ? -9.450 10.279 20.901 1.00 92.88 98 GLN A CA 1
ATOM 740 C C . GLN A 1 98 ? -8.090 9.564 20.896 1.00 92.88 98 GLN A C 1
ATOM 742 O O . GLN A 1 98 ? -7.941 8.511 21.507 1.00 92.88 98 GLN A O 1
ATOM 747 N N . GLY A 1 99 ? -7.086 10.113 20.207 1.00 94.12 99 GLY A N 1
ATOM 748 C CA . GLY A 1 99 ? -5.752 9.530 20.148 1.00 94.12 99 GLY A CA 1
ATOM 749 C C . GLY A 1 99 ? -5.693 8.191 19.410 1.00 94.12 99 GLY A C 1
ATOM 750 O O . GLY A 1 99 ? -4.783 7.416 19.689 1.00 94.12 99 GLY A O 1
ATOM 751 N N . ILE A 1 100 ? -6.595 7.927 18.453 1.00 91.25 100 ILE A N 1
ATOM 752 C CA . ILE A 1 100 ? -6.702 6.622 17.758 1.00 91.25 100 ILE A CA 1
ATOM 753 C C . ILE A 1 100 ? -5.395 6.200 17.066 1.00 91.25 100 ILE A C 1
ATOM 755 O O . ILE A 1 100 ? -5.076 5.020 16.960 1.00 91.25 100 ILE A O 1
ATOM 759 N N . GLN A 1 101 ? -4.578 7.174 16.657 1.00 91.75 101 GLN A N 1
ATOM 760 C CA . GLN A 1 101 ? -3.244 6.945 16.086 1.00 91.75 101 GLN A CA 1
ATOM 761 C C . GLN A 1 101 ? -2.248 6.296 17.068 1.00 91.75 101 GLN A C 1
ATOM 763 O O . GLN A 1 101 ? -1.210 5.799 16.644 1.00 91.75 101 GLN A O 1
ATOM 768 N N . ASN A 1 102 ? -2.554 6.298 18.367 1.00 94.31 102 ASN A N 1
ATOM 769 C CA . ASN A 1 102 ? -1.732 5.722 19.430 1.00 94.31 102 ASN A CA 1
ATOM 770 C C . ASN A 1 102 ? -2.394 4.505 20.102 1.00 94.31 102 ASN A C 1
ATOM 772 O O . ASN A 1 102 ? -1.822 3.965 21.047 1.00 94.31 102 ASN A O 1
ATOM 776 N N . ASP A 1 103 ? -3.579 4.085 19.648 1.00 93.38 103 ASP A N 1
ATOM 777 C CA . ASP A 1 103 ? -4.289 2.924 20.183 1.00 93.38 103 ASP A CA 1
ATOM 778 C C . ASP A 1 103 ? -4.248 1.746 19.205 1.00 93.38 103 ASP A C 1
ATOM 780 O O . ASP A 1 103 ? -4.879 1.754 18.147 1.00 93.38 103 ASP A O 1
ATOM 784 N N . LEU A 1 104 ? -3.500 0.711 19.583 1.00 93.94 104 LEU A N 1
ATOM 785 C CA . LEU A 1 104 ? -3.277 -0.455 18.740 1.00 93.94 104 LEU A CA 1
ATOM 786 C C . LEU A 1 104 ? -4.542 -1.307 18.566 1.00 93.94 104 LEU A C 1
ATOM 788 O O . LEU A 1 104 ? -4.714 -1.916 17.512 1.00 93.94 104 LEU A O 1
ATOM 792 N N . GLU A 1 105 ? -5.423 -1.367 19.566 1.00 92.88 105 GLU A N 1
ATOM 793 C CA . GLU A 1 105 ? -6.640 -2.181 19.464 1.00 92.88 105 GLU A CA 1
ATOM 794 C C . GLU A 1 105 ? -7.637 -1.553 18.485 1.00 92.88 105 GLU A C 1
ATOM 796 O O . GLU A 1 105 ? -8.157 -2.253 17.616 1.00 92.88 105 GLU A O 1
ATOM 801 N N . THR A 1 106 ? -7.805 -0.226 18.521 1.00 89.12 106 THR A N 1
ATOM 802 C CA . THR A 1 106 ? -8.560 0.499 17.484 1.00 89.12 106 THR A CA 1
ATOM 803 C C . THR A 1 106 ? -7.956 0.294 16.092 1.00 89.12 106 THR A C 1
ATOM 805 O O . THR A 1 106 ? -8.694 0.065 15.136 1.00 89.12 106 THR A O 1
ATOM 808 N N . GLN A 1 107 ? -6.626 0.326 15.955 1.00 90.94 107 GLN A N 1
ATOM 809 C CA . GLN A 1 107 ? -5.958 0.152 14.655 1.00 90.94 107 GLN A CA 1
ATOM 810 C C . GLN A 1 107 ? -6.130 -1.250 14.067 1.00 90.94 107 GLN A C 1
ATOM 812 O O . GLN A 1 107 ? -6.300 -1.384 12.860 1.00 90.94 107 GLN A O 1
ATOM 817 N N . LYS A 1 108 ? -6.107 -2.296 14.901 1.00 93.38 108 LYS A N 1
ATOM 818 C CA . LYS A 1 108 ? -6.361 -3.676 14.455 1.00 93.38 108 LYS A CA 1
ATOM 819 C C . LYS A 1 108 ? -7.809 -3.912 14.031 1.00 93.38 108 LYS A C 1
ATOM 821 O O . LYS A 1 108 ? -8.065 -4.860 13.300 1.00 93.38 108 LYS A O 1
ATOM 826 N N . ASN A 1 109 ? -8.742 -3.102 14.526 1.00 91.75 109 ASN A N 1
ATOM 827 C CA . ASN A 1 109 ? -10.175 -3.239 14.274 1.00 91.75 109 ASN A CA 1
ATOM 828 C C . ASN A 1 109 ? -10.711 -2.115 13.370 1.00 91.75 109 ASN A C 1
ATOM 830 O O . ASN A 1 109 ? -11.867 -1.702 13.500 1.00 91.75 109 ASN A O 1
ATOM 834 N N . TRP A 1 110 ? -9.862 -1.574 12.492 1.00 90.44 110 TRP A N 1
ATOM 835 C CA . TRP A 1 110 ? -10.188 -0.377 11.723 1.00 90.44 110 TRP A CA 1
ATOM 836 C C . TRP A 1 110 ? -11.364 -0.575 10.756 1.00 90.44 110 TRP A C 1
ATOM 838 O O . TRP A 1 110 ? -12.174 0.343 10.621 1.00 90.44 110 TRP A O 1
ATOM 848 N N . ASP A 1 111 ? -11.524 -1.776 10.191 1.00 93.44 111 ASP A N 1
ATOM 849 C CA . ASP A 1 111 ? -12.693 -2.182 9.391 1.00 93.44 111 ASP A CA 1
ATOM 850 C C . ASP A 1 111 ? -14.039 -1.836 10.062 1.00 93.44 111 ASP A C 1
ATOM 852 O O . ASP A 1 111 ? -14.939 -1.274 9.440 1.00 93.44 111 ASP A O 1
ATOM 856 N N . ASN A 1 112 ? -14.158 -2.074 11.373 1.00 93.00 112 ASN A N 1
ATOM 857 C CA . ASN A 1 112 ? -15.338 -1.674 12.145 1.00 93.00 112 ASN A CA 1
ATOM 858 C C . ASN A 1 112 ? -15.260 -0.202 12.581 1.00 93.00 112 ASN A C 1
ATOM 860 O O . ASN A 1 112 ? -16.253 0.526 12.529 1.00 93.00 112 ASN A O 1
ATOM 864 N N . GLY A 1 113 ? -14.069 0.265 12.968 1.00 89.75 113 GLY A N 1
ATOM 865 C CA . GLY A 1 113 ? -13.853 1.630 13.450 1.00 89.75 113 GLY A CA 1
ATOM 866 C C . GLY A 1 113 ? -14.271 2.711 12.447 1.00 89.75 113 GLY A C 1
ATOM 867 O O . GLY A 1 113 ? -14.861 3.720 12.841 1.00 89.75 113 GLY A O 1
ATOM 868 N N . VAL A 1 114 ? -14.047 2.496 11.146 1.00 90.06 114 VAL A N 1
ATOM 869 C CA . VAL A 1 114 ? -14.465 3.436 10.089 1.00 90.06 114 VAL A CA 1
ATOM 870 C C . VAL A 1 114 ? -15.993 3.539 9.960 1.00 90.06 114 VAL A C 1
ATOM 872 O O . VAL A 1 114 ? -16.515 4.575 9.527 1.00 90.06 114 VAL A O 1
ATOM 875 N N . MET A 1 115 ? -16.724 2.507 10.386 1.00 94.12 115 MET A N 1
ATOM 876 C CA . MET A 1 115 ? -18.187 2.493 10.421 1.00 94.12 115 MET A CA 1
ATOM 877 C C . MET A 1 115 ? -18.738 3.154 11.688 1.00 94.12 115 MET A C 1
ATOM 879 O O . MET A 1 115 ? -19.706 3.915 11.612 1.00 94.12 115 MET A O 1
ATOM 883 N N . ASP A 1 116 ? -18.090 2.966 12.835 1.00 90.62 116 ASP A N 1
ATOM 884 C CA . ASP A 1 116 ? -18.528 3.551 14.110 1.00 90.62 116 ASP A CA 1
ATOM 885 C C . ASP A 1 116 ? -18.482 5.091 14.097 1.00 90.62 116 ASP A C 1
ATOM 887 O O . ASP A 1 116 ? -19.376 5.779 14.613 1.00 90.62 116 ASP A O 1
ATOM 891 N N . ILE A 1 117 ? -17.479 5.665 13.423 1.00 89.62 117 ILE A N 1
ATOM 892 C CA . ILE A 1 117 ? -17.310 7.123 13.314 1.00 89.62 117 ILE A CA 1
ATOM 893 C C . ILE A 1 117 ? -18.316 7.796 12.367 1.00 89.62 117 ILE A C 1
ATOM 895 O O . ILE A 1 117 ? -18.340 9.027 12.274 1.00 89.62 117 ILE A O 1
ATOM 899 N N . GLN A 1 118 ? -19.172 7.038 11.668 1.00 91.19 118 GLN A N 1
ATOM 900 C CA . GLN A 1 118 ? -20.162 7.612 10.747 1.00 91.19 118 GLN A CA 1
ATOM 901 C C . GLN A 1 118 ? -21.199 8.486 11.467 1.00 91.19 118 GLN A C 1
ATOM 903 O O . GLN A 1 118 ? -21.749 9.413 10.870 1.00 91.19 118 GLN A O 1
ATOM 908 N N . SER A 1 119 ? -21.417 8.241 12.761 1.00 90.69 119 SER A N 1
ATOM 909 C CA . SER A 1 119 ? -22.280 9.051 13.628 1.00 90.69 119 SER A CA 1
ATOM 910 C C . SER A 1 119 ? -21.811 10.508 13.783 1.00 90.69 119 SER A C 1
ATOM 912 O O . SER A 1 119 ? -22.623 11.381 14.085 1.00 90.69 119 SER A O 1
ATOM 914 N N . ILE A 1 120 ? -20.532 10.801 13.517 1.00 90.44 120 ILE A N 1
ATOM 915 C CA . ILE A 1 120 ? -19.966 12.153 13.562 1.00 90.44 120 ILE A CA 1
ATOM 916 C C . ILE A 1 120 ? -20.267 12.880 12.238 1.00 90.44 120 ILE A C 1
ATOM 918 O O . ILE A 1 120 ? -19.817 12.448 11.170 1.00 90.44 120 ILE A O 1
ATOM 922 N N . GLN A 1 121 ? -21.033 13.977 12.321 1.00 89.25 121 GLN A N 1
ATOM 923 C CA . GLN A 1 121 ? -21.548 14.793 11.202 1.00 89.25 121 GLN A CA 1
ATOM 924 C C . GLN A 1 121 ? -20.967 16.210 11.207 1.00 89.25 121 GLN A C 1
ATOM 926 O O . GLN A 1 121 ? -20.825 16.810 12.296 1.00 89.25 121 GLN A O 1
#

InterPro domains:
  IPR029045 ClpP/crotonase-like domain superfamily [SSF52096] (2-92)